Protein AF-A0A7C1C8S9-F1 (afdb_monomer_lite)

Foldseek 3Di:
DVLVVPVVDDPVPDPDDDDPVVVVLSVLCNVLLPDDQDDLLPLVSNLVSLVSSDPCVVVSCVVVVNVVCVVLSVQLVCLVVPPQDDLVLLCVLQVHDDDPVSVVLSSVLSSCSSVVNDPHNVRSSVCSCVPRVVPD

Secondary structure (DSSP, 8-state):
-HHHHHTTS-GGGS-----HHHHHHHHHHHHHTTSPPPPTT-HHHHHHHHHHHGGGHHHHHHHTT-GGGHHHHHHHHHHHHS-SS-HHHHHHHHT--SSHHHHHHHHHHHHHHHTTS--SHHHHHHHHHHHHTT--

pLDDT: mean 88.64, std 11.41, range [44.78, 97.62]

Radius of gyration: 17.98 Å; chains: 1; bounding box: 38×40×45 Å

Sequence (136 aa):
MLEVLINNTDLKETLLRLPNRIVKRIGTFSNAIDLPIPAGDDHKGLYDFFSAAGDAVIDILVVRGREDLIGLAERFIDTRDNPVISGDDVMEILSIKGGPLVGEVIREVDRLRFAGTISTRTEALSYVMKRYGKIS

Structure (mmCIF, N/CA/C/O backbone):
data_AF-A0A7C1C8S9-F1
#
_entry.id   AF-A0A7C1C8S9-F1
#
loop_
_atom_site.group_PDB
_atom_site.id
_atom_site.type_symbol
_atom_site.label_atom_id
_atom_site.label_alt_id
_atom_site.label_comp_id
_atom_site.label_asym_id
_atom_site.label_entity_id
_atom_site.label_seq_id
_atom_site.pdbx_PDB_ins_code
_atom_site.Cartn_x
_atom_site.Cartn_y
_atom_site.Cartn_z
_atom_site.occupancy
_atom_site.B_iso_or_equiv
_atom_site.auth_seq_id
_atom_site.auth_comp_id
_atom_site.auth_asym_id
_atom_site.auth_atom_id
_atom_site.pdbx_PDB_model_num
ATOM 1 N N . MET A 1 1 ? 12.069 -9.664 -13.514 1.00 61.44 1 MET A N 1
ATOM 2 C CA . MET A 1 1 ? 12.948 -9.930 -14.698 1.00 61.44 1 MET A CA 1
ATOM 3 C C . MET A 1 1 ? 12.472 -11.082 -15.596 1.00 61.44 1 MET A C 1
ATOM 5 O O . MET A 1 1 ? 12.559 -10.944 -16.811 1.00 61.44 1 MET A O 1
ATOM 9 N N . LEU A 1 2 ? 12.001 -12.215 -15.055 1.00 69.00 2 LEU A N 1
ATOM 10 C CA . LEU A 1 2 ? 11.480 -13.329 -15.870 1.00 69.00 2 LEU A CA 1
ATOM 11 C C . LEU A 1 2 ? 10.225 -12.917 -16.664 1.00 69.00 2 LEU A C 1
ATOM 13 O O . LEU A 1 2 ? 10.004 -13.369 -17.780 1.00 69.00 2 LEU A O 1
ATOM 17 N N . GLU A 1 3 ? 9.438 -12.013 -16.093 1.00 68.12 3 GLU A N 1
ATOM 18 C CA . GLU A 1 3 ? 8.206 -11.464 -16.646 1.00 68.12 3 GLU A CA 1
ATOM 19 C C . GLU A 1 3 ? 8.460 -10.761 -17.985 1.00 68.12 3 GLU A C 1
ATOM 21 O O . GLU A 1 3 ? 7.747 -11.020 -18.942 1.00 68.12 3 GLU A O 1
ATOM 26 N N . VAL A 1 4 ? 9.523 -9.955 -18.096 1.00 65.44 4 VAL A N 1
ATOM 27 C CA . VAL A 1 4 ? 9.895 -9.240 -19.335 1.00 65.44 4 VAL A CA 1
ATOM 28 C C . VAL A 1 4 ? 10.243 -10.207 -20.468 1.00 65.44 4 VAL A C 1
ATOM 30 O O . VAL A 1 4 ? 9.869 -9.979 -21.617 1.00 65.44 4 VAL A O 1
ATOM 33 N N . LEU A 1 5 ? 10.937 -11.300 -20.139 1.00 63.81 5 LEU A N 1
ATOM 34 C CA . LEU A 1 5 ? 11.320 -12.331 -21.106 1.00 63.81 5 LEU A CA 1
ATOM 35 C C . LEU A 1 5 ? 10.098 -13.101 -21.622 1.00 63.81 5 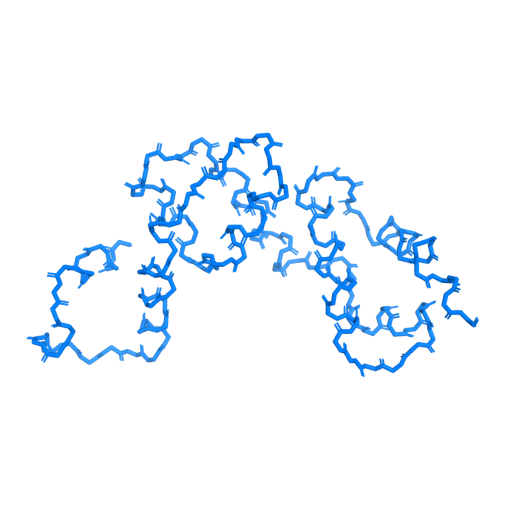LEU A C 1
ATOM 37 O O . LEU A 1 5 ? 10.048 -13.474 -22.790 1.00 63.81 5 LEU A O 1
ATOM 41 N N . ILE A 1 6 ? 9.105 -13.320 -20.757 1.00 70.50 6 ILE A N 1
ATOM 42 C CA . ILE A 1 6 ? 7.915 -14.114 -21.072 1.00 70.50 6 ILE A CA 1
ATOM 43 C C . ILE A 1 6 ? 6.789 -13.265 -21.676 1.00 70.50 6 ILE A C 1
ATOM 45 O O . ILE A 1 6 ? 6.044 -13.782 -22.496 1.00 70.50 6 ILE A O 1
ATOM 49 N N . ASN A 1 7 ? 6.669 -11.974 -21.349 1.00 63.41 7 ASN A N 1
ATOM 50 C CA . ASN A 1 7 ? 5.543 -11.133 -21.788 1.00 63.41 7 ASN A CA 1
ATOM 51 C C . ASN A 1 7 ? 5.439 -10.985 -23.321 1.00 63.41 7 ASN A C 1
ATOM 53 O O . ASN A 1 7 ? 4.373 -10.676 -23.839 1.00 63.41 7 ASN A O 1
ATOM 57 N N . ASN A 1 8 ? 6.535 -11.227 -24.047 1.00 61.50 8 ASN A N 1
ATOM 58 C CA . ASN A 1 8 ? 6.586 -11.197 -25.513 1.00 61.50 8 ASN A CA 1
ATOM 59 C C . ASN A 1 8 ? 6.471 -12.589 -26.166 1.00 61.50 8 ASN A C 1
ATOM 61 O O . ASN A 1 8 ? 6.680 -12.715 -27.369 1.00 61.50 8 ASN A O 1
ATOM 65 N N . THR A 1 9 ? 6.182 -13.635 -25.387 1.00 60.06 9 THR A N 1
ATOM 66 C CA . THR A 1 9 ? 6.121 -15.027 -25.855 1.00 60.06 9 THR A CA 1
ATOM 67 C C . THR A 1 9 ? 4.792 -15.650 -25.431 1.00 60.06 9 THR A C 1
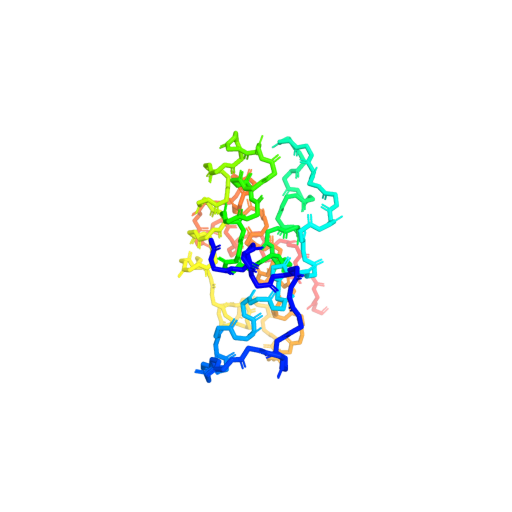ATOM 69 O O . THR A 1 9 ? 4.364 -15.468 -24.291 1.00 60.06 9 THR A O 1
ATOM 72 N N . ASP A 1 10 ? 4.131 -16.416 -26.303 1.00 62.97 10 ASP A N 1
ATOM 73 C CA . ASP A 1 10 ? 2.944 -17.164 -25.881 1.00 62.97 10 ASP A CA 1
ATOM 74 C C . ASP A 1 10 ? 3.369 -18.229 -24.855 1.00 62.97 10 ASP A C 1
ATOM 76 O O . ASP A 1 10 ? 4.147 -19.139 -25.147 1.00 62.97 10 ASP A O 1
ATOM 80 N N . LEU A 1 11 ? 2.864 -18.113 -23.623 1.00 63.09 11 LEU A N 1
ATOM 81 C CA . LEU A 1 11 ? 3.143 -19.039 -22.522 1.00 63.09 11 LEU A CA 1
ATOM 82 C C . LEU A 1 11 ? 2.872 -20.501 -22.910 1.00 63.09 11 LEU A C 1
ATOM 84 O O . LEU A 1 11 ? 3.548 -21.394 -22.396 1.00 63.09 11 LEU A O 1
ATOM 88 N N . LYS A 1 12 ? 1.922 -20.748 -23.825 1.00 61.28 12 LYS A N 1
ATOM 89 C CA . LYS A 1 12 ? 1.601 -22.089 -24.343 1.00 61.28 12 LYS A CA 1
ATOM 90 C C . LYS A 1 12 ? 2.680 -22.667 -25.258 1.00 61.28 12 LYS A C 1
ATOM 92 O O . LYS A 1 12 ? 2.752 -23.885 -25.390 1.00 61.28 12 LYS A O 1
ATOM 97 N N . GLU A 1 13 ? 3.507 -21.822 -25.864 1.00 64.56 13 GLU A N 1
ATOM 98 C CA . GLU A 1 13 ? 4.642 -22.234 -26.694 1.00 64.56 13 GLU A CA 1
ATOM 99 C C . GLU A 1 13 ? 5.901 -22.511 -25.861 1.00 64.56 13 GLU A C 1
ATOM 101 O O . GLU A 1 13 ? 6.865 -23.102 -26.349 1.00 64.56 13 GLU A O 1
ATOM 106 N N . THR A 1 14 ? 5.896 -22.145 -24.575 1.00 68.69 14 THR A N 1
ATOM 107 C CA . THR A 1 14 ? 7.014 -22.434 -23.674 1.00 68.69 14 THR A CA 1
ATOM 108 C C . THR A 1 14 ? 6.918 -23.855 -23.104 1.00 68.69 14 THR A C 1
ATOM 110 O O . THR A 1 14 ? 5.871 -24.297 -22.638 1.00 68.69 14 THR A O 1
ATOM 113 N N . LEU A 1 15 ? 8.042 -24.582 -23.058 1.00 72.69 15 LEU A N 1
ATOM 114 C CA . LEU A 1 15 ? 8.141 -25.897 -22.394 1.00 72.69 15 LEU A CA 1
ATOM 115 C C . LEU A 1 15 ? 8.159 -25.797 -20.852 1.00 72.69 15 LEU A C 1
ATOM 117 O O . LEU A 1 15 ? 8.405 -26.783 -20.153 1.00 72.69 15 LEU A O 1
ATOM 121 N N . LEU A 1 16 ? 7.937 -24.602 -20.302 1.00 73.25 16 LEU A N 1
ATOM 122 C CA . LEU A 1 16 ? 8.070 -24.320 -18.880 1.00 73.25 16 LEU A CA 1
ATOM 123 C C . LEU A 1 16 ? 6.759 -24.616 -18.148 1.00 73.25 16 LEU A C 1
ATOM 125 O O . LEU A 1 16 ? 5.738 -23.967 -18.358 1.00 73.25 16 LEU A O 1
ATOM 129 N N . ARG A 1 17 ? 6.798 -25.555 -17.197 1.00 78.50 17 ARG A N 1
ATOM 130 C CA . ARG A 1 17 ? 5.730 -25.697 -16.199 1.00 78.50 17 ARG A CA 1
ATOM 131 C C . ARG A 1 17 ? 5.957 -24.698 -15.074 1.00 78.50 17 ARG A C 1
ATOM 133 O O . ARG A 1 17 ? 6.781 -24.925 -14.192 1.00 78.50 17 ARG A O 1
ATOM 140 N N . LEU A 1 18 ? 5.217 -23.597 -15.110 1.00 77.12 18 LEU A N 1
ATOM 141 C CA . LEU A 1 18 ? 5.320 -22.549 -14.102 1.00 77.12 18 LEU A CA 1
ATOM 142 C C . LEU A 1 18 ? 4.371 -22.815 -12.920 1.00 77.12 18 LEU A C 1
ATOM 144 O O . LEU A 1 18 ? 3.198 -23.128 -13.130 1.00 77.12 18 LEU A O 1
ATOM 148 N N . PRO A 1 19 ? 4.830 -22.652 -11.666 1.00 83.62 19 PRO A N 1
ATOM 149 C CA . PRO A 1 19 ? 3.952 -22.636 -10.501 1.00 83.62 19 PRO A CA 1
ATOM 150 C C . PRO A 1 19 ? 2.884 -21.537 -10.602 1.00 83.62 19 PRO A C 1
ATOM 152 O O . PRO A 1 19 ? 3.174 -20.427 -11.050 1.00 83.62 19 PRO A O 1
ATOM 155 N N . ASN A 1 20 ? 1.683 -21.792 -10.067 1.00 80.56 20 ASN A N 1
ATOM 156 C CA . ASN A 1 20 ? 0.562 -20.833 -10.070 1.00 80.56 20 ASN A CA 1
ATOM 157 C C . ASN A 1 20 ? 0.936 -19.442 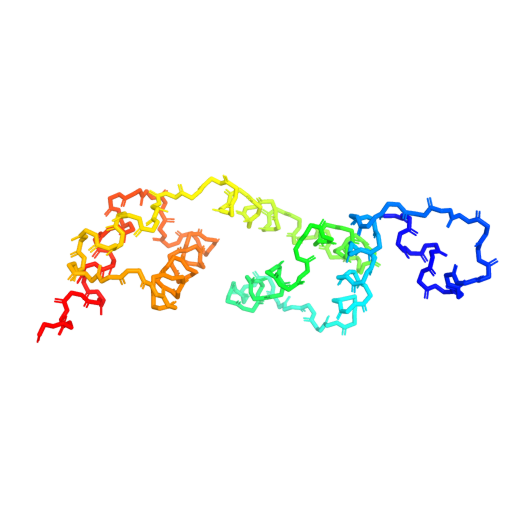-9.531 1.00 80.56 20 ASN A C 1
ATOM 159 O O . ASN A 1 20 ? 0.421 -18.435 -10.010 1.00 80.56 20 ASN A O 1
ATOM 163 N N . ARG A 1 21 ? 1.838 -19.369 -8.544 1.00 78.56 21 ARG A N 1
ATOM 164 C CA . ARG A 1 21 ? 2.323 -18.093 -7.996 1.00 78.56 21 ARG A CA 1
ATOM 165 C C . ARG A 1 21 ? 3.082 -17.266 -9.041 1.00 78.56 21 ARG A C 1
ATOM 167 O O . ARG A 1 21 ? 2.892 -16.057 -9.092 1.00 78.56 21 ARG A O 1
ATOM 174 N N . ILE A 1 22 ? 3.898 -17.909 -9.879 1.00 79.62 22 ILE A N 1
ATOM 175 C CA . ILE A 1 22 ? 4.655 -17.236 -10.945 1.00 79.62 22 ILE A CA 1
ATOM 176 C C . ILE A 1 22 ? 3.702 -16.766 -12.045 1.00 79.62 22 ILE A C 1
ATOM 178 O O . ILE A 1 22 ? 3.778 -15.612 -12.448 1.00 79.62 22 ILE A O 1
ATOM 182 N N . VAL A 1 23 ? 2.750 -17.609 -12.461 1.00 81.06 23 VAL A N 1
ATOM 183 C CA . VAL A 1 23 ? 1.731 -17.237 -13.462 1.00 81.06 23 VAL A CA 1
ATOM 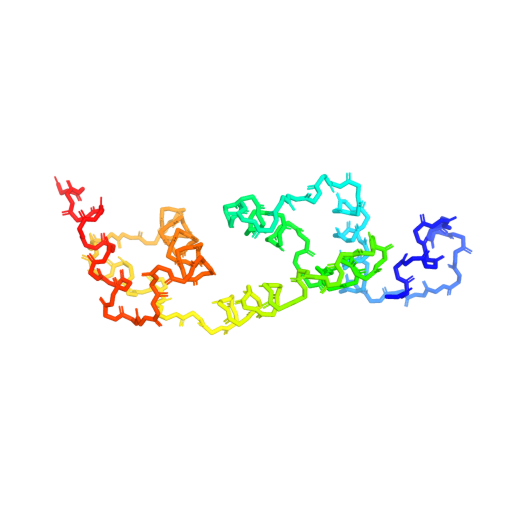184 C C . VAL A 1 23 ? 0.922 -16.020 -13.006 1.00 81.06 23 VAL A C 1
ATOM 186 O O . VAL A 1 23 ? 0.731 -15.085 -13.778 1.00 81.06 23 VAL A O 1
ATOM 189 N N . LYS A 1 24 ? 0.498 -15.990 -11.734 1.00 80.56 24 LYS A N 1
ATOM 190 C CA . LYS A 1 24 ? -0.200 -14.830 -11.161 1.00 80.56 24 LYS A CA 1
ATOM 191 C C . LYS A 1 24 ? 0.659 -13.569 -11.197 1.00 80.56 24 LYS A C 1
ATOM 193 O O . LYS A 1 24 ? 0.164 -12.535 -11.622 1.00 80.56 24 LYS A O 1
ATOM 198 N N . ARG A 1 25 ? 1.931 -13.658 -10.794 1.00 79.44 25 ARG A N 1
ATOM 199 C CA . ARG A 1 25 ? 2.854 -12.513 -10.806 1.00 79.44 25 ARG A CA 1
ATOM 200 C C . ARG A 1 25 ? 3.088 -11.976 -12.219 1.00 79.44 25 ARG A C 1
ATOM 202 O O . ARG A 1 25 ? 3.050 -10.765 -12.396 1.00 79.44 25 ARG A O 1
ATOM 209 N N . ILE A 1 26 ? 3.264 -12.858 -13.209 1.00 81.44 26 ILE A N 1
ATOM 210 C CA . ILE A 1 26 ? 3.354 -12.474 -14.627 1.00 81.44 26 ILE A CA 1
ATOM 211 C C . ILE A 1 26 ? 2.077 -11.743 -15.047 1.00 81.44 26 ILE A C 1
ATOM 213 O O . ILE A 1 26 ? 2.168 -10.651 -15.587 1.00 81.44 26 ILE A O 1
ATOM 217 N N . GLY A 1 27 ? 0.895 -12.284 -14.733 1.00 80.06 27 GLY A N 1
ATOM 218 C CA . GLY A 1 27 ? -0.377 -11.626 -15.048 1.00 80.06 27 GLY A CA 1
ATOM 219 C C . GLY A 1 27 ? -0.514 -10.238 -14.413 1.00 80.06 27 GLY A C 1
ATOM 220 O O . GLY A 1 27 ? -0.919 -9.294 -15.087 1.00 80.06 27 GLY A O 1
ATOM 221 N N . THR A 1 28 ? -0.135 -10.083 -13.141 1.00 82.31 28 THR A N 1
ATOM 222 C CA . THR A 1 28 ? -0.126 -8.773 -12.471 1.00 82.31 28 THR A CA 1
ATOM 223 C C . THR A 1 28 ? 0.842 -7.803 -13.147 1.00 82.31 28 THR A C 1
ATOM 225 O O . THR A 1 28 ? 0.469 -6.662 -13.401 1.00 82.31 28 THR A O 1
ATOM 228 N N . PHE A 1 29 ? 2.051 -8.258 -13.492 1.00 84.38 29 PHE A N 1
ATOM 229 C CA . PHE A 1 29 ? 3.029 -7.456 -14.226 1.00 84.38 29 PHE A CA 1
ATOM 230 C C . PHE A 1 29 ? 2.473 -7.005 -15.581 1.00 84.38 29 PHE A C 1
ATOM 232 O O . PHE A 1 29 ? 2.454 -5.810 -15.856 1.00 84.38 29 PHE A O 1
ATOM 239 N N . SER A 1 30 ? 1.957 -7.931 -16.394 1.00 81.81 30 SER A N 1
ATOM 240 C CA . SER A 1 30 ? 1.402 -7.636 -17.721 1.00 81.81 30 SER A CA 1
ATOM 241 C C . SER A 1 30 ? 0.225 -6.661 -17.664 1.00 81.81 30 SER A C 1
ATOM 243 O O . SER A 1 30 ? 0.092 -5.822 -18.544 1.00 81.81 30 SER A O 1
ATOM 245 N N . ASN A 1 31 ? -0.611 -6.726 -16.624 1.00 82.25 31 ASN A N 1
ATOM 246 C CA . ASN A 1 31 ? -1.729 -5.793 -16.460 1.00 82.25 31 ASN A CA 1
ATOM 247 C C . ASN A 1 31 ? -1.285 -4.397 -16.001 1.00 82.25 31 ASN A C 1
ATOM 249 O O . ASN A 1 31 ? -1.970 -3.417 -16.284 1.00 82.25 31 ASN A O 1
ATOM 253 N N . ALA A 1 32 ? -0.182 -4.305 -15.255 1.00 83.50 32 ALA A N 1
ATOM 254 C CA . ALA A 1 32 ? 0.265 -3.061 -14.635 1.00 83.50 32 ALA A CA 1
ATOM 255 C C . ALA A 1 32 ? 1.359 -2.326 -15.428 1.00 83.50 32 ALA A C 1
ATOM 257 O O . ALA A 1 32 ? 1.505 -1.117 -15.264 1.00 83.50 32 ALA A O 1
ATOM 258 N N . ILE A 1 33 ? 2.110 -3.016 -16.294 1.00 85.75 33 ILE A N 1
ATOM 259 C CA . ILE A 1 33 ? 3.260 -2.457 -17.031 1.00 85.75 33 ILE A CA 1
ATOM 260 C C . ILE A 1 33 ? 2.888 -1.291 -17.961 1.00 85.75 33 ILE A C 1
ATOM 262 O O . ILE A 1 33 ? 3.698 -0.384 -18.169 1.00 85.75 33 ILE A O 1
ATOM 266 N N . ASP A 1 34 ? 1.658 -1.301 -18.480 1.00 86.12 34 ASP A N 1
ATOM 267 C CA . ASP A 1 34 ? 1.127 -0.274 -19.381 1.00 86.12 34 ASP A CA 1
ATOM 268 C C . ASP A 1 34 ? 0.298 0.796 -18.659 1.00 86.12 34 ASP A C 1
ATOM 270 O O . ASP A 1 34 ? -0.120 1.779 -19.278 1.00 86.12 34 ASP A O 1
ATOM 274 N N . LEU A 1 35 ? 0.066 0.646 -17.349 1.00 87.81 35 LEU A N 1
ATOM 275 C CA . LEU A 1 35 ? -0.627 1.673 -16.581 1.00 87.81 35 LEU A CA 1
ATOM 276 C C . LEU A 1 35 ? 0.241 2.940 -16.501 1.00 87.81 35 LEU A C 1
ATOM 278 O O . LEU A 1 35 ? 1.460 2.853 -16.316 1.00 87.81 35 LEU A O 1
ATOM 282 N N . PRO A 1 36 ? -0.363 4.138 -16.606 1.00 92.00 36 PRO A N 1
ATOM 283 C CA . PRO A 1 36 ? 0.357 5.381 -16.378 1.00 92.00 36 PRO A CA 1
ATOM 284 C C . PRO A 1 36 ? 0.956 5.395 -14.972 1.00 92.00 36 PRO A C 1
ATOM 286 O O . PRO A 1 36 ? 0.232 5.227 -13.992 1.00 92.00 36 PRO A O 1
ATOM 289 N N . ILE A 1 37 ? 2.268 5.621 -14.878 1.00 94.19 37 ILE A N 1
ATOM 290 C CA . ILE A 1 37 ? 2.945 5.799 -13.592 1.00 94.19 37 ILE A CA 1
ATOM 291 C C . ILE A 1 37 ? 2.721 7.249 -13.147 1.00 94.19 37 ILE A C 1
ATOM 293 O O . ILE A 1 37 ? 3.143 8.159 -13.868 1.00 94.19 37 ILE A O 1
ATOM 297 N N . PRO A 1 38 ? 2.091 7.484 -11.986 1.00 95.88 38 PRO A N 1
ATOM 298 C CA . PRO A 1 38 ? 1.857 8.831 -11.476 1.00 95.88 38 PRO A CA 1
ATOM 299 C C . PRO A 1 38 ? 3.149 9.612 -11.194 1.00 95.88 38 PRO A C 1
ATOM 301 O O . PRO A 1 38 ? 4.264 9.069 -11.157 1.00 95.88 38 PRO A O 1
ATOM 304 N N . ALA A 1 39 ? 2.992 10.922 -11.010 1.00 94.19 39 ALA A N 1
ATOM 305 C CA . ALA A 1 39 ? 4.079 11.796 -10.590 1.00 94.19 39 ALA A CA 1
ATOM 306 C C . ALA A 1 39 ? 4.516 11.473 -9.150 1.00 94.19 39 ALA A C 1
ATOM 308 O O . ALA A 1 39 ? 3.744 10.928 -8.364 1.00 94.19 39 ALA A O 1
ATOM 309 N N . GLY A 1 40 ? 5.768 11.797 -8.809 1.00 91.94 40 GLY A N 1
ATOM 310 C CA . GLY A 1 40 ? 6.356 11.469 -7.502 1.00 91.94 40 GLY A CA 1
ATOM 311 C C . GLY A 1 40 ? 5.637 12.098 -6.303 1.00 91.94 40 GLY A C 1
ATOM 312 O O . GLY A 1 40 ? 5.679 11.553 -5.206 1.00 91.94 40 GLY A O 1
ATOM 313 N N . ASP A 1 41 ? 4.965 13.226 -6.516 1.00 92.69 41 ASP A N 1
ATOM 314 C CA . ASP A 1 41 ? 4.196 13.972 -5.521 1.00 92.69 41 ASP A CA 1
ATOM 315 C C . ASP A 1 41 ? 2.721 13.537 -5.424 1.00 92.69 41 ASP A C 1
ATOM 317 O O . ASP A 1 41 ? 2.052 13.842 -4.434 1.00 92.69 41 ASP A O 1
ATOM 321 N N . ASP A 1 42 ? 2.210 12.767 -6.391 1.00 96.00 42 ASP A N 1
ATOM 322 C CA . ASP A 1 42 ? 0.865 12.184 -6.346 1.00 96.00 42 ASP A CA 1
ATOM 323 C C . ASP A 1 42 ? 0.854 10.886 -5.526 1.00 96.00 42 ASP A C 1
ATOM 325 O O . ASP A 1 42 ? 0.741 9.772 -6.045 1.00 96.00 42 ASP A O 1
ATOM 329 N N . HIS A 1 43 ? 0.955 11.019 -4.202 1.00 95.25 43 HIS A N 1
ATOM 330 C CA . HIS A 1 43 ? 0.963 9.864 -3.303 1.00 95.25 43 HIS A CA 1
ATOM 331 C C . HIS A 1 43 ? -0.303 8.999 -3.409 1.00 95.25 43 HIS A C 1
ATOM 333 O O . HIS A 1 43 ? -0.234 7.785 -3.222 1.00 95.25 43 HIS A O 1
ATOM 339 N N . LYS A 1 44 ? -1.468 9.590 -3.704 1.00 94.44 44 LYS A N 1
ATOM 340 C CA . LYS A 1 44 ? -2.698 8.806 -3.856 1.00 94.44 44 LYS A CA 1
ATOM 341 C C . LYS A 1 44 ? -2.615 7.942 -5.111 1.00 94.44 44 LYS A C 1
ATOM 343 O O . LYS A 1 44 ? -2.851 6.739 -5.023 1.00 94.44 44 LYS A O 1
ATOM 348 N N . GLY A 1 45 ? -2.275 8.546 -6.249 1.00 96.00 45 GLY A N 1
ATOM 349 C CA . GLY A 1 45 ? -2.100 7.820 -7.498 1.00 96.00 45 GLY A CA 1
ATOM 350 C C . GLY A 1 45 ? -1.039 6.735 -7.363 1.00 96.00 45 GLY A C 1
ATOM 351 O O . GLY A 1 45 ? -1.276 5.599 -7.770 1.00 96.00 45 GLY A O 1
ATOM 352 N N . LEU A 1 46 ? 0.110 7.054 -6.757 1.00 97.19 46 LEU A N 1
ATOM 353 C CA . LEU A 1 46 ? 1.189 6.088 -6.546 1.00 97.19 46 LEU A CA 1
ATOM 354 C C . LEU A 1 46 ? 0.748 4.910 -5.681 1.00 97.19 46 LEU A C 1
ATOM 356 O O . LEU A 1 46 ? 1.022 3.772 -6.046 1.00 97.19 46 LEU A O 1
ATOM 360 N N . TYR A 1 47 ? 0.029 5.150 -4.582 1.00 96.69 47 TYR A N 1
ATOM 361 C CA . TYR A 1 47 ? -0.495 4.067 -3.750 1.00 96.69 47 TYR A CA 1
ATOM 362 C C . TYR A 1 47 ? -1.464 3.165 -4.527 1.00 96.69 47 TYR A C 1
ATOM 364 O O . TYR A 1 47 ? -1.376 1.939 -4.433 1.00 96.69 47 TYR A O 1
ATOM 372 N N . ASP A 1 48 ? -2.373 3.756 -5.309 1.00 94.19 48 ASP A N 1
ATOM 373 C CA . ASP A 1 48 ? -3.345 3.014 -6.116 1.00 94.19 48 ASP A CA 1
ATOM 374 C C . ASP A 1 48 ? -2.623 2.180 -7.204 1.00 94.19 48 ASP A C 1
ATOM 376 O O . ASP A 1 48 ? -2.913 0.993 -7.378 1.00 94.19 48 ASP A O 1
ATOM 380 N N . PHE A 1 49 ? -1.618 2.758 -7.874 1.00 95.06 49 PHE A N 1
ATOM 381 C CA . PHE A 1 49 ? -0.770 2.068 -8.852 1.00 95.06 49 PHE A CA 1
ATOM 382 C C . PHE A 1 49 ? 0.054 0.937 -8.214 1.00 95.06 49 PHE A C 1
ATOM 384 O O . PHE A 1 49 ? 0.041 -0.187 -8.715 1.00 95.06 49 PHE A O 1
ATOM 391 N N . PHE A 1 50 ? 0.722 1.183 -7.083 1.00 95.81 50 PHE A N 1
ATOM 392 C CA . PHE A 1 50 ? 1.502 0.170 -6.364 1.00 95.81 50 PHE A CA 1
ATOM 393 C C . PHE A 1 50 ? 0.621 -0.968 -5.841 1.00 95.81 50 PHE A C 1
ATOM 395 O O . PHE A 1 50 ? 1.004 -2.133 -5.927 1.00 95.81 50 PHE A O 1
ATOM 402 N N . SER A 1 51 ? -0.594 -0.656 -5.386 1.00 92.75 51 SER A N 1
ATOM 403 C CA . SER A 1 51 ? -1.584 -1.659 -4.983 1.00 92.75 51 SER A CA 1
ATOM 404 C C . SER A 1 51 ? -2.003 -2.556 -6.148 1.00 92.75 51 SER A C 1
ATOM 406 O O . SER A 1 51 ? -2.133 -3.767 -5.968 1.00 92.75 51 SER A O 1
ATOM 408 N N . ALA A 1 52 ? -2.179 -1.988 -7.345 1.00 90.69 52 ALA A N 1
ATOM 409 C CA . ALA A 1 52 ? -2.491 -2.750 -8.553 1.00 90.69 52 ALA A CA 1
ATOM 410 C C . ALA A 1 52 ? -1.299 -3.598 -9.034 1.00 90.69 52 ALA A C 1
ATOM 412 O O . ALA A 1 52 ? -1.481 -4.745 -9.441 1.00 90.69 52 ALA A O 1
ATOM 413 N N . ALA A 1 53 ? -0.084 -3.052 -8.951 1.00 90.94 53 ALA A N 1
ATOM 414 C CA . ALA A 1 53 ? 1.154 -3.731 -9.324 1.00 90.94 53 ALA A CA 1
ATOM 415 C C . ALA A 1 53 ? 1.556 -4.848 -8.341 1.00 90.94 53 ALA A C 1
ATOM 417 O O . ALA A 1 53 ? 2.216 -5.815 -8.730 1.00 90.94 53 ALA A O 1
ATOM 418 N N . GLY A 1 54 ? 1.167 -4.735 -7.069 1.00 89.38 54 GLY A N 1
ATOM 419 C CA . GLY A 1 54 ? 1.480 -5.704 -6.022 1.00 89.38 54 GLY A CA 1
ATOM 420 C C . GLY A 1 54 ? 2.980 -6.004 -5.936 1.00 89.38 54 GLY A C 1
ATOM 421 O O . GLY A 1 54 ? 3.816 -5.105 -5.962 1.00 89.38 54 GLY A O 1
ATOM 422 N N . ASP A 1 55 ? 3.333 -7.290 -5.878 1.00 86.75 55 ASP A N 1
ATOM 423 C CA . ASP A 1 55 ? 4.731 -7.741 -5.775 1.00 86.75 55 ASP A CA 1
ATOM 424 C C . ASP A 1 55 ? 5.580 -7.438 -7.026 1.00 86.75 55 ASP A C 1
ATOM 426 O O . ASP A 1 55 ? 6.799 -7.583 -6.989 1.00 86.75 55 ASP A O 1
ATOM 430 N N . ALA A 1 56 ? 4.960 -7.041 -8.142 1.00 89.88 56 ALA A N 1
ATOM 431 C CA . ALA A 1 56 ? 5.664 -6.694 -9.374 1.00 89.88 56 ALA A CA 1
ATOM 432 C C . ALA A 1 56 ? 6.102 -5.218 -9.426 1.00 89.88 56 ALA A C 1
ATOM 434 O O . ALA A 1 56 ? 6.741 -4.811 -10.395 1.00 89.88 56 ALA A O 1
ATOM 435 N N . VAL A 1 57 ? 5.775 -4.411 -8.407 1.00 93.19 57 VAL A N 1
ATOM 436 C CA . VAL A 1 57 ? 5.992 -2.956 -8.420 1.00 93.19 57 VAL A CA 1
ATOM 437 C C . VAL A 1 57 ? 7.442 -2.561 -8.714 1.00 93.19 57 VAL A C 1
ATOM 439 O O . VAL A 1 57 ? 7.679 -1.748 -9.603 1.00 93.19 57 VAL A O 1
ATOM 442 N N . ILE A 1 58 ? 8.419 -3.176 -8.041 1.00 93.06 58 ILE A N 1
ATOM 443 C CA . ILE A 1 58 ? 9.840 -2.850 -8.233 1.00 93.06 58 ILE A CA 1
ATOM 444 C C . ILE A 1 58 ? 10.303 -3.227 -9.643 1.00 93.06 58 ILE A C 1
ATOM 446 O O . ILE A 1 58 ? 10.978 -2.434 -10.293 1.00 93.06 58 ILE A O 1
ATOM 450 N N . ASP A 1 59 ? 9.901 -4.401 -10.147 1.00 91.12 59 ASP A N 1
ATOM 451 C CA . ASP A 1 59 ? 10.236 -4.820 -11.512 1.00 91.12 59 ASP A CA 1
ATOM 452 C C . ASP A 1 59 ? 9.697 -3.821 -12.544 1.00 91.12 59 ASP A C 1
ATOM 454 O O . ASP A 1 59 ? 10.410 -3.454 -13.475 1.00 91.12 59 ASP A O 1
ATOM 458 N N . ILE A 1 60 ? 8.451 -3.365 -12.378 1.00 92.12 60 ILE A N 1
ATOM 459 C CA . ILE A 1 60 ? 7.826 -2.402 -13.292 1.00 92.12 60 ILE A CA 1
ATOM 460 C C . ILE A 1 60 ? 8.582 -1.073 -13.271 1.00 92.12 60 ILE A C 1
ATOM 462 O O . ILE A 1 60 ? 8.880 -0.535 -14.336 1.00 92.12 60 ILE A O 1
ATOM 466 N N . LEU A 1 61 ? 8.923 -0.558 -12.086 1.00 94.94 61 LEU A N 1
ATOM 467 C CA . LEU A 1 61 ? 9.658 0.703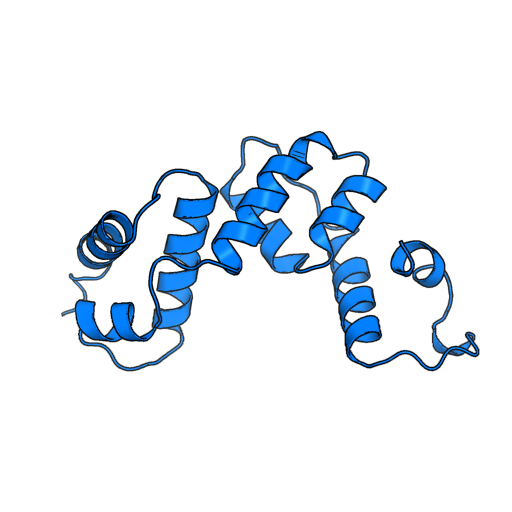 -11.958 1.00 94.94 61 LEU A CA 1
ATOM 468 C C . LEU A 1 61 ? 11.026 0.637 -12.642 1.00 94.94 61 LEU A C 1
ATOM 470 O O . LEU A 1 61 ? 11.355 1.540 -13.408 1.00 94.94 61 LEU A O 1
ATOM 474 N N . VAL A 1 62 ? 11.777 -0.447 -12.436 1.00 93.56 62 VAL A N 1
ATOM 475 C CA . VAL A 1 62 ? 13.083 -0.659 -13.083 1.00 93.56 62 VAL A CA 1
ATOM 476 C C . VAL A 1 62 ? 12.936 -0.744 -14.603 1.00 93.56 62 VAL A C 1
ATOM 478 O O . VAL A 1 62 ? 13.640 -0.063 -15.340 1.00 93.56 62 VAL A O 1
ATOM 481 N N . VAL A 1 63 ? 11.982 -1.535 -15.104 1.00 91.62 63 VAL A N 1
ATOM 482 C CA . VAL A 1 63 ? 11.763 -1.692 -16.555 1.00 91.62 63 VAL A CA 1
ATOM 483 C C . VAL A 1 63 ? 11.351 -0.376 -17.217 1.00 91.62 63 VAL A C 1
ATOM 485 O O . VAL A 1 63 ? 11.663 -0.140 -18.383 1.00 91.62 63 VAL A O 1
ATOM 488 N N . ARG A 1 64 ? 10.647 0.487 -16.484 1.00 92.12 64 ARG A N 1
ATOM 489 C CA . ARG A 1 64 ? 10.134 1.769 -16.976 1.00 92.12 64 ARG A CA 1
ATOM 490 C C . ARG A 1 64 ? 11.075 2.948 -16.703 1.00 92.12 64 ARG A C 1
ATOM 492 O O . ARG A 1 64 ? 10.687 4.074 -17.011 1.00 92.12 64 ARG A O 1
ATOM 499 N N . GLY A 1 65 ? 12.269 2.713 -16.149 1.00 94.06 65 GLY A N 1
ATOM 500 C CA . GLY A 1 65 ? 13.252 3.761 -15.841 1.00 94.06 65 GLY A CA 1
ATOM 501 C C . GLY A 1 65 ? 12.756 4.773 -14.802 1.00 94.06 65 GLY A C 1
ATOM 502 O O . GLY A 1 65 ? 12.971 5.976 -14.950 1.00 94.06 65 GLY A O 1
ATOM 503 N N . ARG A 1 66 ? 11.988 4.299 -13.813 1.00 95.69 66 ARG A N 1
ATOM 504 C CA . ARG A 1 66 ? 11.424 5.087 -12.705 1.00 95.69 66 ARG A CA 1
ATOM 505 C C . ARG A 1 66 ? 12.025 4.678 -11.364 1.00 95.69 66 ARG A C 1
ATOM 507 O O . ARG A 1 66 ? 11.324 4.528 -10.362 1.00 95.69 66 ARG A O 1
ATOM 514 N N . GLU A 1 67 ? 13.337 4.467 -11.340 1.00 95.50 67 GLU A N 1
ATOM 515 C CA . GLU A 1 67 ? 14.080 4.117 -10.130 1.00 95.50 67 GLU A CA 1
ATOM 516 C C . GLU A 1 67 ? 13.994 5.213 -9.055 1.00 95.50 67 GLU A C 1
ATOM 518 O O . GLU A 1 67 ? 14.120 4.919 -7.867 1.00 95.50 67 GLU A O 1
ATOM 523 N N . ASP A 1 68 ? 13.687 6.456 -9.453 1.00 96.88 68 ASP A N 1
ATOM 524 C CA . ASP A 1 68 ? 13.380 7.577 -8.555 1.00 96.88 68 ASP A CA 1
ATOM 525 C C . ASP A 1 68 ? 12.243 7.262 -7.569 1.00 96.88 68 ASP A C 1
ATOM 527 O O . ASP A 1 68 ? 12.209 7.806 -6.466 1.00 96.88 68 ASP A O 1
ATOM 531 N N . LEU A 1 69 ? 11.334 6.352 -7.936 1.00 97.50 69 LEU A N 1
ATOM 532 C CA . LEU A 1 69 ? 10.197 5.950 -7.112 1.00 97.50 69 LEU A CA 1
ATOM 533 C C . LEU A 1 69 ? 10.463 4.729 -6.222 1.00 97.50 69 LEU A C 1
ATOM 535 O O . LEU A 1 69 ? 9.581 4.365 -5.443 1.00 97.50 69 LEU A O 1
ATOM 539 N N . ILE A 1 70 ? 11.638 4.090 -6.296 1.00 96.69 70 ILE A N 1
ATOM 540 C CA . ILE A 1 70 ? 11.918 2.855 -5.539 1.00 96.69 70 ILE A CA 1
ATOM 541 C C . ILE A 1 70 ? 11.749 3.072 -4.034 1.00 96.69 70 ILE A C 1
ATOM 543 O O . ILE A 1 70 ? 11.083 2.270 -3.387 1.00 96.69 70 ILE A O 1
ATOM 547 N N . GLY A 1 71 ? 12.243 4.184 -3.483 1.00 96.38 71 GLY A N 1
ATOM 548 C CA . GLY A 1 71 ? 12.086 4.469 -2.051 1.00 96.38 71 GLY A CA 1
ATOM 549 C C . GLY A 1 71 ? 10.620 4.620 -1.616 1.00 96.38 71 GLY A C 1
ATOM 550 O O . GLY A 1 71 ? 10.252 4.246 -0.502 1.00 96.38 71 GLY A O 1
ATOM 551 N N . LEU A 1 72 ? 9.747 5.118 -2.501 1.00 96.75 72 LEU A N 1
ATOM 552 C CA . LEU A 1 72 ? 8.305 5.143 -2.244 1.00 96.75 72 LEU A CA 1
ATOM 553 C C . LEU A 1 72 ? 7.713 3.733 -2.344 1.00 96.75 72 LEU A C 1
ATOM 555 O O . LEU A 1 72 ? 6.936 3.343 -1.478 1.00 96.75 72 LEU A O 1
ATOM 559 N N . ALA A 1 73 ? 8.106 2.936 -3.336 1.00 97.12 73 ALA A N 1
ATOM 560 C CA . ALA A 1 73 ? 7.657 1.550 -3.449 1.00 97.12 73 ALA A CA 1
ATOM 561 C C . ALA A 1 73 ? 8.069 0.695 -2.234 1.00 97.12 73 ALA A C 1
ATOM 563 O O . ALA A 1 73 ? 7.255 -0.076 -1.732 1.00 97.12 73 ALA A O 1
ATOM 564 N N . GLU A 1 74 ? 9.278 0.878 -1.699 1.00 95.94 74 GLU A N 1
ATOM 565 C CA . GLU A 1 74 ? 9.726 0.237 -0.455 1.00 95.94 74 GLU A CA 1
ATOM 566 C C . GLU A 1 74 ? 8.845 0.634 0.734 1.00 95.94 74 GLU A C 1
ATOM 568 O O . GLU A 1 74 ? 8.402 -0.230 1.489 1.00 95.94 74 GLU A O 1
ATOM 573 N N . ARG A 1 75 ? 8.505 1.923 0.865 1.00 95.50 75 ARG A N 1
ATOM 574 C CA . ARG A 1 75 ? 7.569 2.390 1.900 1.00 95.50 75 ARG A CA 1
ATOM 575 C C . ARG A 1 75 ? 6.178 1.776 1.743 1.00 95.50 75 ARG A C 1
ATOM 577 O O . ARG A 1 75 ? 5.532 1.460 2.740 1.00 95.50 75 ARG A O 1
ATOM 584 N N . PHE A 1 76 ? 5.691 1.628 0.513 1.00 96.75 76 PHE A N 1
ATOM 585 C CA . PHE A 1 76 ? 4.422 0.950 0.246 1.00 96.75 76 PHE A CA 1
ATOM 586 C C . PHE A 1 76 ? 4.465 -0.512 0.704 1.00 96.75 76 PHE A C 1
ATOM 588 O O . PHE A 1 76 ? 3.550 -0.950 1.401 1.00 96.75 76 PHE A O 1
ATOM 595 N N . ILE A 1 77 ? 5.535 -1.235 0.363 1.00 95.31 77 ILE A N 1
ATOM 596 C CA . ILE A 1 77 ? 5.738 -2.628 0.780 1.00 95.31 77 ILE A CA 1
ATOM 597 C C . ILE A 1 77 ? 5.766 -2.721 2.308 1.00 95.31 77 ILE A C 1
ATOM 599 O O . ILE A 1 77 ? 5.030 -3.523 2.873 1.00 95.31 77 ILE A O 1
ATOM 603 N N . ASP A 1 78 ? 6.528 -1.854 2.979 1.00 94.69 78 ASP A N 1
ATOM 604 C CA . ASP A 1 78 ? 6.573 -1.802 4.443 1.00 94.69 78 ASP A CA 1
ATOM 605 C C . ASP A 1 78 ? 5.195 -1.514 5.055 1.00 94.69 78 ASP A C 1
ATOM 607 O O . ASP A 1 78 ? 4.769 -2.190 5.985 1.00 94.69 78 ASP A O 1
ATOM 611 N N . THR A 1 79 ? 4.447 -0.564 4.492 1.00 94.31 79 THR A N 1
ATOM 612 C CA . THR A 1 79 ? 3.103 -0.227 4.978 1.00 94.31 79 THR A CA 1
ATOM 613 C C . THR A 1 79 ? 2.158 -1.428 4.899 1.00 94.31 79 THR A C 1
ATOM 615 O O . THR A 1 79 ? 1.412 -1.676 5.847 1.00 94.31 79 THR A O 1
ATOM 618 N N . ARG A 1 80 ? 2.210 -2.167 3.784 1.00 93.62 80 ARG A N 1
ATOM 619 C CA . ARG A 1 80 ? 1.388 -3.353 3.516 1.00 93.62 80 ARG A CA 1
ATOM 620 C C . ARG A 1 80 ? 1.768 -4.533 4.409 1.00 93.62 80 ARG A C 1
ATOM 622 O O . ARG A 1 80 ? 0.886 -5.221 4.916 1.00 93.62 80 ARG A O 1
ATOM 629 N N . ASP A 1 81 ? 3.064 -4.782 4.566 1.00 94.00 81 ASP A N 1
ATOM 630 C CA . ASP A 1 81 ? 3.580 -5.963 5.263 1.00 94.00 81 ASP A CA 1
ATOM 631 C C . ASP A 1 81 ? 3.621 -5.747 6.789 1.00 94.00 81 ASP A C 1
ATOM 633 O O . ASP A 1 81 ? 3.498 -6.706 7.551 1.00 94.00 81 ASP A O 1
ATOM 637 N N . ASN A 1 82 ? 3.704 -4.488 7.237 1.00 95.19 82 ASN A N 1
ATOM 638 C CA . ASN A 1 82 ? 3.692 -4.072 8.639 1.00 95.19 82 ASN A CA 1
ATOM 639 C C . ASN A 1 82 ? 2.511 -3.116 8.926 1.00 95.19 82 ASN A C 1
ATOM 641 O O . ASN A 1 82 ? 2.715 -1.908 9.134 1.00 95.19 82 ASN A O 1
ATOM 645 N N . PRO A 1 83 ? 1.257 -3.612 8.942 1.00 94.62 83 PRO A N 1
ATOM 646 C CA . PRO A 1 83 ? 0.087 -2.800 9.266 1.00 94.62 83 PRO A CA 1
ATOM 647 C C . PRO A 1 83 ? 0.105 -2.353 10.739 1.00 94.62 83 PRO A C 1
ATOM 649 O O . PRO A 1 83 ? 0.408 -3.133 11.640 1.00 94.62 83 PRO A O 1
ATOM 652 N N . VAL A 1 84 ? -0.246 -1.090 11.008 1.00 96.94 84 VAL A N 1
ATOM 653 C CA . VAL A 1 84 ? -0.307 -0.542 12.387 1.00 96.94 84 VAL A CA 1
ATOM 654 C C . VAL A 1 84 ? -1.629 -0.815 13.098 1.00 96.94 84 VAL A C 1
ATOM 656 O O . VAL A 1 84 ? -1.696 -0.684 14.319 1.00 96.94 84 VAL A O 1
ATOM 659 N N . ILE A 1 85 ? -2.673 -1.159 12.344 1.00 97.12 85 ILE A N 1
ATOM 660 C CA . ILE A 1 85 ? -3.982 -1.569 12.856 1.00 97.12 85 ILE A CA 1
ATOM 661 C C . ILE A 1 85 ? -4.463 -2.804 12.097 1.00 97.12 85 ILE A C 1
ATOM 663 O O . ILE A 1 85 ? -4.119 -3.013 10.936 1.00 97.12 85 ILE A O 1
ATOM 667 N N . SER A 1 86 ? -5.276 -3.609 12.763 1.00 96.75 86 SER A N 1
ATOM 668 C CA . SER A 1 86 ? -5.893 -4.822 12.234 1.00 96.75 86 SER A CA 1
ATOM 669 C C . SER A 1 86 ? -7.378 -4.616 11.912 1.00 96.75 86 SER A C 1
ATOM 671 O O . SER A 1 86 ? -7.968 -3.579 12.212 1.00 96.75 86 SER A O 1
ATOM 673 N N . GLY A 1 87 ? -8.014 -5.630 11.320 1.00 96.38 87 GLY A N 1
ATOM 674 C CA . GLY A 1 87 ? -9.472 -5.641 11.167 1.00 96.38 87 GLY A CA 1
ATOM 675 C C . GLY A 1 87 ? -10.207 -5.655 12.506 1.00 96.38 87 GLY A C 1
ATOM 676 O O . GLY A 1 87 ? -11.225 -4.978 12.637 1.00 96.38 87 GLY A O 1
ATOM 677 N N . ASP A 1 88 ? -9.668 -6.364 13.499 1.00 97.19 88 ASP A N 1
ATOM 678 C CA . ASP A 1 88 ? -10.247 -6.434 14.842 1.00 97.19 88 ASP A CA 1
ATOM 679 C C . ASP A 1 88 ? -10.226 -5.064 15.524 1.00 97.19 88 ASP A C 1
ATOM 681 O O . ASP A 1 88 ? -11.246 -4.645 16.063 1.00 97.19 88 ASP A O 1
ATOM 685 N N . ASP A 1 89 ? -9.128 -4.312 15.381 1.00 97.06 89 ASP A N 1
ATOM 686 C CA . ASP A 1 89 ? -9.034 -2.930 15.870 1.00 97.06 89 ASP A CA 1
ATOM 687 C C . ASP A 1 89 ? -10.156 -2.043 15.319 1.00 97.06 89 ASP A C 1
ATOM 689 O O . ASP A 1 89 ? -10.775 -1.273 16.052 1.00 97.06 89 ASP A O 1
ATOM 693 N N . VAL A 1 90 ? -10.419 -2.143 14.011 1.00 96.62 90 VAL A N 1
ATOM 694 C CA . VAL A 1 90 ? -11.455 -1.350 13.334 1.00 96.62 90 VAL A CA 1
ATOM 695 C C . VAL A 1 90 ? -12.851 -1.766 13.795 1.00 96.62 90 VAL A C 1
ATOM 697 O O . VAL A 1 90 ? -13.698 -0.905 14.034 1.00 96.62 90 VAL A O 1
ATOM 700 N N . MET A 1 91 ? -13.102 -3.072 13.922 1.00 95.88 91 MET A N 1
ATOM 701 C CA . MET A 1 91 ? -14.381 -3.593 14.409 1.00 95.88 91 MET A CA 1
ATOM 702 C C . MET A 1 91 ? -14.655 -3.161 15.851 1.00 95.88 91 MET A C 1
ATOM 704 O O . MET A 1 91 ? -15.771 -2.742 16.151 1.00 95.88 91 MET A O 1
ATOM 708 N N . GLU A 1 92 ? -13.642 -3.209 16.717 1.00 95.62 92 GLU A N 1
ATOM 709 C CA . GLU A 1 92 ? -13.741 -2.808 18.119 1.00 95.62 92 GLU A CA 1
ATOM 710 C C . GLU A 1 92 ? -13.991 -1.301 18.256 1.00 95.62 92 GLU A C 1
ATOM 712 O O . GLU A 1 92 ? -14.991 -0.893 18.849 1.00 95.62 92 GLU A O 1
ATOM 717 N N . ILE A 1 93 ? -13.141 -0.462 17.650 1.00 94.94 93 ILE A N 1
ATOM 718 C CA . ILE A 1 93 ? -13.221 0.996 17.829 1.00 94.94 93 ILE A CA 1
ATOM 719 C C . ILE A 1 93 ? -14.485 1.609 17.216 1.00 94.94 93 ILE A C 1
ATOM 721 O O . ILE A 1 93 ? -14.984 2.615 17.716 1.00 94.94 93 ILE A O 1
ATOM 725 N N . LEU A 1 94 ? -15.019 1.008 16.148 1.00 94.00 94 LEU A N 1
ATOM 726 C CA . LEU A 1 94 ? -16.254 1.461 15.502 1.00 94.00 94 LEU A CA 1
ATOM 727 C C . LEU A 1 94 ? -17.497 0.694 15.965 1.00 94.00 94 LEU A C 1
ATOM 729 O O . LEU A 1 94 ? -18.600 1.055 15.566 1.00 94.00 94 LEU A O 1
ATOM 733 N N . SER A 1 95 ? -17.349 -0.349 16.788 1.00 93.81 95 SER A N 1
ATOM 734 C CA . SER A 1 95 ? -18.451 -1.234 17.199 1.00 93.81 95 SER A CA 1
ATOM 735 C C . SER A 1 95 ? -19.248 -1.811 16.014 1.00 93.81 95 SER A C 1
ATOM 737 O O . SER A 1 95 ? -20.474 -1.933 16.065 1.00 93.81 95 SER A O 1
ATOM 739 N N . ILE A 1 96 ? -18.553 -2.183 14.933 1.00 92.38 96 ILE A N 1
ATOM 740 C CA . ILE A 1 96 ? -19.149 -2.758 13.716 1.00 92.38 96 ILE A CA 1
ATOM 741 C C . ILE A 1 96 ? -18.772 -4.229 13.539 1.00 92.38 96 ILE A C 1
ATOM 743 O O . ILE A 1 96 ? -17.768 -4.709 14.059 1.00 92.38 96 ILE A O 1
ATOM 747 N N . LYS A 1 97 ? -19.564 -4.957 12.745 1.00 92.69 97 LYS A N 1
ATOM 748 C CA . LYS A 1 97 ? -19.212 -6.314 12.304 1.00 92.69 97 LYS A CA 1
ATOM 749 C C . LYS A 1 97 ? -18.256 -6.279 11.113 1.00 92.69 97 LYS A C 1
ATOM 751 O O . LYS A 1 97 ? -18.231 -5.316 10.348 1.00 92.69 97 LYS A O 1
ATOM 756 N N . GLY A 1 98 ? -17.536 -7.384 10.922 1.00 92.75 98 GLY A N 1
ATOM 757 C CA . GLY A 1 98 ? -16.674 -7.593 9.763 1.00 92.75 98 GLY A CA 1
ATOM 758 C C . GLY A 1 98 ? -17.432 -7.444 8.444 1.00 92.75 98 GLY A C 1
ATOM 759 O O . GLY A 1 98 ? -18.561 -7.915 8.300 1.00 92.75 98 GLY A O 1
ATOM 760 N N . GLY A 1 99 ? -16.800 -6.783 7.477 1.00 93.31 99 GLY A N 1
ATOM 761 C CA . GLY A 1 99 ? -17.378 -6.529 6.162 1.00 93.31 99 GLY A CA 1
ATOM 762 C C . GLY A 1 99 ? -16.489 -5.638 5.289 1.00 93.31 99 GLY A C 1
ATOM 763 O O . GLY A 1 99 ? -15.405 -5.242 5.723 1.00 93.31 99 GLY A O 1
ATOM 764 N N . PRO A 1 100 ? -16.941 -5.290 4.070 1.00 94.25 100 PRO A N 1
ATOM 765 C CA . PRO A 1 100 ? -16.164 -4.490 3.117 1.00 94.25 100 PRO A CA 1
ATOM 766 C C . PRO A 1 100 ? -15.660 -3.159 3.686 1.00 94.25 100 PRO A C 1
ATOM 768 O O . PRO A 1 100 ? -14.522 -2.776 3.420 1.00 94.25 100 PRO A O 1
ATOM 771 N N . LEU A 1 101 ? -16.465 -2.514 4.539 1.00 93.56 101 LEU A N 1
ATOM 772 C CA . LEU A 1 101 ? -16.111 -1.262 5.208 1.00 93.56 101 LEU A CA 1
ATOM 773 C C . LEU A 1 101 ? -14.826 -1.384 6.041 1.00 93.56 101 LEU A C 1
ATOM 775 O O . LEU A 1 101 ? -14.010 -0.471 6.027 1.00 93.56 101 LEU A O 1
ATOM 779 N N . VAL A 1 102 ? -14.597 -2.517 6.715 1.00 95.81 102 VAL A N 1
ATOM 780 C CA . VAL A 1 102 ? -13.363 -2.739 7.493 1.00 95.81 102 VAL A CA 1
ATOM 781 C C . VAL A 1 102 ? -12.141 -2.686 6.575 1.00 95.81 102 VAL A C 1
ATOM 783 O O . VAL A 1 102 ? -11.168 -1.995 6.869 1.00 95.81 102 VAL A O 1
ATOM 786 N N . GLY A 1 103 ? -12.212 -3.352 5.419 1.00 94.62 103 GLY A N 1
ATOM 787 C CA . GLY A 1 103 ? -11.140 -3.319 4.425 1.00 94.62 103 GLY A CA 1
ATOM 788 C C . GLY A 1 103 ? -10.945 -1.938 3.791 1.00 94.62 103 GLY A C 1
ATOM 789 O O . GLY A 1 103 ? -9.823 -1.563 3.465 1.00 94.62 103 GLY A O 1
ATOM 790 N N . GLU A 1 104 ? -12.013 -1.158 3.618 1.00 95.06 104 GLU A N 1
ATOM 791 C CA . GLU A 1 104 ? -11.921 0.236 3.163 1.00 95.06 104 GLU A CA 1
ATOM 792 C C . GLU A 1 104 ? -11.215 1.132 4.180 1.00 95.06 104 GLU A C 1
ATOM 794 O O . GLU A 1 104 ? -10.334 1.896 3.793 1.00 95.06 104 GLU A O 1
ATOM 799 N N . VAL A 1 105 ? -11.541 0.993 5.467 1.00 96.38 105 VAL A N 1
ATOM 800 C CA . VAL A 1 105 ? -10.894 1.748 6.547 1.00 96.38 105 VAL A CA 1
ATOM 801 C C . VAL A 1 105 ? -9.402 1.417 6.631 1.00 96.38 105 VAL A C 1
ATOM 803 O O . VAL A 1 105 ? -8.587 2.334 6.695 1.00 96.38 105 VAL A O 1
ATOM 806 N N . ILE A 1 106 ? -9.030 0.132 6.575 1.00 96.31 106 ILE A N 1
ATOM 807 C CA . ILE A 1 106 ? -7.617 -0.285 6.593 1.00 96.31 106 ILE A CA 1
ATOM 808 C C . ILE A 1 106 ? -6.867 0.309 5.396 1.00 96.31 106 ILE A C 1
ATOM 810 O O . ILE A 1 106 ? -5.831 0.940 5.579 1.00 96.31 106 ILE A O 1
ATOM 814 N N . ARG A 1 107 ? -7.424 0.193 4.181 1.00 95.12 107 ARG A N 1
ATOM 815 C CA . ARG A 1 107 ? -6.804 0.758 2.969 1.00 95.12 107 ARG A CA 1
ATOM 816 C C . ARG A 1 107 ? -6.623 2.271 3.044 1.00 95.12 107 ARG A C 1
ATOM 818 O O . ARG A 1 107 ? -5.625 2.788 2.553 1.00 95.12 107 ARG A O 1
ATOM 825 N N . GLU A 1 108 ? -7.576 2.988 3.633 1.00 96.00 108 GLU A N 1
ATOM 826 C CA . GLU A 1 108 ? -7.453 4.433 3.831 1.00 96.00 108 GLU A CA 1
ATOM 827 C C . GLU A 1 108 ? -6.301 4.767 4.786 1.00 96.00 108 GLU A C 1
ATOM 829 O O . GLU A 1 108 ? -5.487 5.643 4.490 1.00 96.00 108 GLU A O 1
ATOM 834 N N . VAL A 1 109 ? -6.196 4.043 5.904 1.00 97.25 109 VAL A N 1
ATOM 835 C CA . VAL A 1 109 ? -5.096 4.214 6.860 1.00 97.25 109 VAL A CA 1
ATOM 836 C C . VAL A 1 109 ? -3.754 3.906 6.203 1.00 97.25 109 VAL A C 1
ATOM 838 O O . VAL A 1 109 ? -2.829 4.707 6.326 1.00 97.25 109 VAL A O 1
ATOM 841 N N . ASP A 1 110 ? -3.645 2.811 5.456 1.00 96.81 110 ASP A N 1
ATOM 842 C CA . ASP A 1 110 ? -2.417 2.455 4.746 1.00 96.81 110 ASP A CA 1
ATOM 843 C C . ASP A 1 110 ? -2.035 3.510 3.702 1.00 96.81 110 ASP A C 1
ATOM 845 O O . ASP A 1 110 ? -0.869 3.889 3.602 1.00 96.81 110 ASP A O 1
ATOM 849 N N . ARG A 1 111 ? -3.004 4.079 2.978 1.00 96.88 111 ARG A N 1
ATOM 850 C CA . ARG A 1 111 ? -2.732 5.185 2.051 1.00 96.88 111 ARG A CA 1
ATOM 851 C C . ARG A 1 111 ? -2.168 6.410 2.776 1.00 96.88 111 ARG A C 1
ATOM 853 O O . ARG A 1 111 ? -1.213 7.027 2.302 1.00 96.88 111 ARG A O 1
ATOM 860 N N . LEU A 1 112 ? -2.732 6.764 3.930 1.00 96.38 112 LEU A N 1
ATOM 861 C CA . LEU A 1 112 ? -2.243 7.880 4.746 1.00 96.38 112 LEU A CA 1
ATOM 862 C C . LEU A 1 112 ? -0.856 7.605 5.332 1.00 96.38 112 LEU A C 1
ATOM 864 O O . LEU A 1 112 ? -0.043 8.526 5.430 1.00 96.38 112 LEU A O 1
ATOM 868 N N . ARG A 1 113 ? -0.559 6.352 5.683 1.00 96.81 113 ARG A N 1
ATOM 869 C CA . ARG A 1 113 ? 0.777 5.936 6.126 1.00 96.81 113 ARG A CA 1
ATOM 870 C C . ARG A 1 113 ? 1.809 6.021 5.022 1.00 96.81 113 ARG A C 1
ATOM 872 O O . ARG A 1 113 ? 2.868 6.611 5.218 1.00 96.81 113 ARG A O 1
ATOM 879 N N . PHE A 1 114 ? 1.472 5.518 3.843 1.00 97.06 114 PHE A N 1
ATOM 880 C CA . PHE A 1 114 ? 2.308 5.643 2.658 1.00 97.06 114 PHE A CA 1
ATOM 881 C C . PHE A 1 114 ? 2.654 7.115 2.363 1.00 97.06 114 PHE A C 1
ATOM 883 O O . PHE A 1 114 ? 3.820 7.463 2.153 1.00 97.06 114 PHE A O 1
ATOM 890 N N . ALA A 1 115 ? 1.661 8.003 2.456 1.00 95.56 115 ALA A N 1
ATOM 891 C CA . ALA A 1 115 ? 1.842 9.444 2.292 1.00 95.56 115 ALA A CA 1
ATOM 892 C C . ALA A 1 115 ? 2.616 10.126 3.445 1.00 95.56 115 ALA A C 1
ATOM 894 O O . ALA A 1 115 ? 2.871 11.326 3.372 1.00 95.56 115 ALA A O 1
ATOM 895 N N . GLY A 1 116 ? 2.976 9.404 4.513 1.00 95.00 116 GLY A N 1
ATOM 896 C CA . GLY A 1 116 ? 3.670 9.941 5.689 1.00 95.00 116 GLY A CA 1
ATOM 897 C C . GLY A 1 116 ? 2.786 10.772 6.625 1.00 95.00 116 GLY A C 1
ATOM 898 O O . GLY A 1 116 ? 3.301 11.498 7.467 1.00 95.00 116 GLY A O 1
ATOM 899 N N . THR A 1 117 ? 1.459 10.696 6.480 1.00 96.12 117 THR A N 1
ATOM 900 C CA . THR A 1 117 ? 0.496 11.443 7.312 1.00 96.12 117 THR A CA 1
ATOM 901 C C . THR A 1 117 ? 0.219 10.752 8.649 1.00 96.12 117 THR A C 1
ATOM 903 O O . THR A 1 117 ? -0.069 11.415 9.641 1.00 96.12 117 THR A O 1
ATOM 906 N N . ILE A 1 118 ? 0.296 9.420 8.677 1.00 95.88 118 ILE A N 1
ATOM 907 C CA . ILE A 1 118 ? 0.123 8.585 9.871 1.00 95.88 118 ILE A CA 1
ATOM 908 C C . ILE A 1 118 ? 1.361 7.703 9.992 1.00 95.88 118 ILE A C 1
ATOM 910 O O . ILE A 1 118 ? 1.800 7.126 9.005 1.00 95.88 118 ILE A O 1
ATOM 914 N N . SER A 1 119 ? 1.922 7.573 11.186 1.00 94.75 119 SER A N 1
ATOM 915 C CA . SER A 1 119 ? 3.092 6.718 11.427 1.00 94.75 119 SER A CA 1
ATOM 916 C C . SER A 1 119 ? 2.816 5.639 12.466 1.00 94.75 119 SER A C 1
ATOM 918 O O . SER A 1 119 ? 3.424 4.572 12.432 1.00 94.75 119 SER A O 1
ATOM 920 N N . THR A 1 120 ? 1.883 5.890 13.385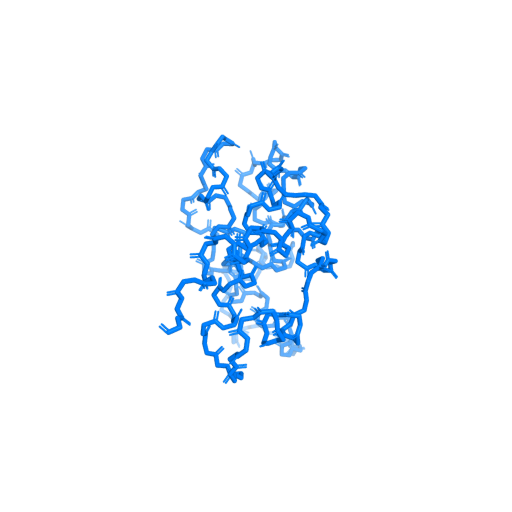 1.00 97.00 120 THR A N 1
ATOM 921 C CA . THR A 1 120 ? 1.670 5.045 14.564 1.00 97.00 120 THR A CA 1
ATOM 922 C C . THR A 1 120 ? 0.258 4.473 14.644 1.00 97.00 120 THR A C 1
ATOM 924 O O . THR A 1 120 ? -0.698 5.007 14.078 1.00 97.00 120 THR A O 1
ATOM 927 N N . ARG A 1 121 ? 0.108 3.399 15.430 1.00 97.19 121 ARG A N 1
ATOM 928 C CA . ARG A 1 121 ? -1.199 2.815 15.768 1.00 97.19 121 ARG A CA 1
ATOM 929 C C . ARG A 1 121 ? -2.131 3.832 16.427 1.00 97.19 121 ARG A C 1
ATOM 931 O O . ARG A 1 121 ? -3.299 3.905 16.070 1.00 97.19 121 ARG A O 1
ATOM 938 N N . THR A 1 122 ? -1.622 4.640 17.356 1.00 97.25 122 THR A N 1
ATOM 939 C CA . THR A 1 122 ? -2.422 5.650 18.066 1.00 97.25 122 THR A CA 1
ATOM 940 C C . THR A 1 122 ? -2.986 6.704 17.112 1.00 97.25 122 THR A C 1
ATOM 942 O O . THR A 1 122 ? -4.169 7.032 17.188 1.00 97.25 122 THR A O 1
ATOM 945 N N . GLU A 1 123 ? -2.169 7.203 16.181 1.00 97.62 123 GLU A N 1
ATOM 946 C CA . GLU A 1 123 ? -2.615 8.144 15.144 1.00 97.62 123 GLU A CA 1
ATOM 947 C C . GLU A 1 123 ? -3.654 7.509 14.216 1.00 97.62 123 GLU A C 1
ATOM 949 O O . GLU A 1 123 ? -4.674 8.133 13.926 1.00 97.62 123 GLU A O 1
ATOM 954 N N . ALA A 1 124 ? -3.433 6.256 13.804 1.00 97.44 124 ALA A N 1
ATOM 955 C CA . ALA A 1 124 ? -4.373 5.506 12.977 1.00 97.44 124 ALA A CA 1
ATOM 956 C C . ALA A 1 124 ? -5.740 5.351 13.658 1.00 97.44 124 ALA A C 1
ATOM 958 O O . ALA A 1 124 ? -6.760 5.723 13.082 1.00 97.44 124 ALA A O 1
ATOM 959 N N . LEU A 1 125 ? -5.776 4.876 14.905 1.00 97.06 125 LEU A N 1
ATOM 960 C CA . LEU A 1 125 ? -7.019 4.718 15.666 1.00 97.06 125 LEU A CA 1
ATOM 961 C C . LEU A 1 125 ? -7.729 6.060 15.892 1.00 97.06 125 LEU A C 1
ATOM 963 O O . LEU A 1 125 ? -8.946 6.155 15.730 1.00 97.06 125 LEU A O 1
ATOM 967 N N . SER A 1 126 ? -6.974 7.120 16.203 1.00 96.12 126 SER A N 1
ATOM 968 C CA . SER A 1 126 ? -7.523 8.472 16.352 1.00 96.12 126 SER A CA 1
ATOM 969 C C . SER A 1 126 ? -8.165 8.973 15.055 1.00 96.12 126 SER A C 1
ATOM 971 O O . SER A 1 126 ? -9.281 9.504 15.076 1.00 96.12 126 SER A O 1
ATOM 973 N N . TYR A 1 127 ? -7.499 8.755 13.916 1.00 96.44 127 TYR A N 1
ATOM 974 C CA . TYR A 1 127 ? -8.038 9.069 12.597 1.00 96.44 127 TYR A CA 1
ATOM 975 C C . TYR A 1 127 ? -9.343 8.309 12.334 1.00 96.44 127 TYR A C 1
ATOM 977 O O . TYR A 1 127 ? -10.348 8.932 11.981 1.00 96.44 127 TYR A O 1
ATOM 985 N N . VAL A 1 128 ? -9.349 6.991 12.560 1.00 96.44 128 VAL A N 1
ATOM 986 C CA . VAL A 1 128 ? -10.520 6.130 12.336 1.00 96.44 128 VAL A CA 1
ATOM 987 C C . VAL A 1 128 ? -11.709 6.610 13.166 1.00 96.44 128 VAL A C 1
ATOM 989 O O . VAL A 1 128 ? -12.781 6.862 12.612 1.00 96.44 128 VAL A O 1
ATOM 992 N N . MET A 1 129 ? -11.513 6.841 14.465 1.00 94.81 129 MET A N 1
ATOM 993 C CA . MET A 1 129 ? -12.572 7.318 15.356 1.00 94.81 129 MET A CA 1
ATOM 994 C C . MET A 1 129 ? -13.116 8.684 14.922 1.00 94.81 129 MET A C 1
ATOM 996 O O . MET A 1 129 ? -14.326 8.890 14.842 1.00 94.81 129 MET A O 1
ATOM 1000 N N . LYS A 1 130 ? -12.235 9.628 14.574 1.00 94.19 130 LYS A N 1
ATOM 1001 C CA . LYS A 1 130 ? -12.639 10.973 14.144 1.00 94.19 130 LYS A CA 1
ATOM 1002 C C . LYS A 1 130 ? -13.411 10.959 12.822 1.00 94.19 130 LYS A C 1
ATOM 1004 O O . LYS A 1 130 ? -14.328 11.763 12.639 1.00 94.19 130 LYS A O 1
ATOM 1009 N N . ARG A 1 131 ? -13.016 10.092 11.887 1.00 93.94 131 ARG A N 1
ATOM 1010 C CA . ARG A 1 131 ? -13.562 10.046 10.525 1.00 93.94 131 ARG A CA 1
ATOM 1011 C C . ARG A 1 131 ? -14.839 9.212 10.421 1.00 93.94 131 ARG A C 1
ATOM 1013 O O . ARG A 1 131 ? -15.746 9.631 9.702 1.00 93.94 131 ARG A O 1
ATOM 1020 N N . TYR A 1 132 ? -14.898 8.080 11.123 1.00 90.88 132 TYR A N 1
ATOM 1021 C CA . TYR A 1 132 ? -15.950 7.065 10.991 1.00 90.88 132 TYR A CA 1
ATOM 1022 C C . TYR A 1 132 ? -16.783 6.869 12.265 1.00 90.88 132 TYR A C 1
ATOM 1024 O O . TYR A 1 132 ? -17.900 6.372 12.175 1.00 90.88 132 TYR A O 1
ATOM 1032 N N . GLY A 1 133 ? -16.323 7.326 13.434 1.00 80.50 133 GLY A N 1
ATOM 1033 C CA . GLY A 1 133 ? -17.033 7.174 14.715 1.00 80.50 133 GLY A CA 1
ATOM 1034 C C . GLY A 1 133 ? -18.343 7.966 14.843 1.00 80.50 133 GLY A C 1
ATOM 1035 O O . GLY A 1 133 ? -18.971 7.933 15.892 1.00 80.50 133 GLY A O 1
ATOM 1036 N N . LYS A 1 134 ? -18.768 8.685 13.793 1.00 64.56 134 LYS A N 1
ATOM 1037 C CA . LYS A 1 134 ? -20.098 9.317 13.698 1.00 64.56 134 LYS A CA 1
ATOM 1038 C C . LYS A 1 134 ? -21.142 8.441 12.999 1.00 64.56 134 LYS A C 1
ATOM 1040 O O . LYS A 1 134 ? -22.255 8.903 12.772 1.00 64.56 134 LYS A O 1
ATOM 1045 N N . ILE A 1 135 ? -20.784 7.220 12.610 1.00 55.06 135 ILE A N 1
ATOM 1046 C CA . ILE A 1 135 ? -21.734 6.226 12.111 1.00 55.06 135 ILE A CA 1
ATOM 1047 C C . ILE A 1 135 ? -22.291 5.506 13.349 1.00 55.06 135 ILE A C 1
ATOM 1049 O O . ILE A 1 135 ? -21.870 4.401 13.673 1.00 55.06 135 ILE A O 1
ATOM 1053 N N . SER A 1 136 ? -23.146 6.193 14.110 1.00 44.78 136 SER A N 1
ATOM 1054 C CA . SER A 1 136 ? -23.938 5.630 15.217 1.00 44.78 136 SER A CA 1
ATOM 1055 C C . SER A 1 136 ? -25.410 5.883 14.947 1.00 44.78 136 SER A C 1
ATOM 1057 O O . SER A 1 136 ? -25.729 7.038 14.583 1.00 44.78 136 SER A O 1
#